Protein AF-A0A0F8VW18-F1 (afdb_monomer)

Organism: NCBI:txid412755

Radius of gyration: 15.89 Å; Cα contacts (8 Å, |Δi|>4): 79; chains: 1; bounding box: 40×36×42 Å

Secondary structure (DSSP, 8-state):
-HHHHHTT-S-----S---SHHHHHHHHHHHHHTTPPP------S-GGGB-TTSSB-HHHHHHTT--TT-S----HHHHHHHHHTPPPS--HHHHHH--PPPPP-

InterPro domains:
  IPR026302 NEDD4-binding protein 2-like 1/3 [PTHR13308] (2-101)
  IPR027417 P-loop containing nucleoside triphosphate hydrolase [G3DSA:3.40.50.300] (1-91)

Mean predicted aligned error: 3.9 Å

Structure (mmCIF, N/CA/C/O backbone):
data_AF-A0A0F8VW18-F1
#
_entry.id   AF-A0A0F8VW18-F1
#
loop_
_atom_site.group_PDB
_atom_site.id
_atom_site.type_symbol
_atom_site.label_atom_id
_atom_site.label_alt_id
_atom_site.label_comp_id
_atom_site.label_asym_id
_atom_site.label_entity_id
_atom_site.label_seq_id
_atom_site.pdbx_PDB_ins_code
_atom_site.Cartn_x
_atom_site.Cartn_y
_atom_site.Cartn_z
_atom_site.occupancy
_atom_site.B_iso_or_equiv
_atom_site.auth_seq_id
_atom_site.auth_comp_id
_atom_site.auth_asym_id
_atom_site.auth_atom_id
_atom_site.pdbx_PDB_model_num
ATOM 1 N N . VAL A 1 1 ? 0.089 -4.189 15.990 1.00 90.94 1 VAL A N 1
ATOM 2 C CA . VAL A 1 1 ? -0.871 -3.125 15.597 1.00 90.94 1 VAL A CA 1
ATOM 3 C C . VAL A 1 1 ? -2.027 -3.058 16.581 1.00 90.94 1 VAL A C 1
ATOM 5 O O . VAL A 1 1 ? -2.182 -2.011 17.187 1.00 90.94 1 VAL A O 1
ATOM 8 N N . GLU A 1 2 ? -2.778 -4.146 16.804 1.00 93.19 2 GLU A N 1
ATOM 9 C CA . GLU A 1 2 ? -3.932 -4.127 17.726 1.00 93.19 2 GLU A CA 1
ATOM 10 C C . GLU A 1 2 ? -3.570 -3.699 19.156 1.00 93.19 2 GLU A C 1
ATOM 12 O O . GLU A 1 2 ? -4.210 -2.805 19.691 1.00 93.19 2 GLU A O 1
ATOM 17 N N . GLU A 1 3 ? -2.509 -4.258 19.744 1.00 96.44 3 GLU A N 1
ATOM 18 C CA . GLU A 1 3 ? -2.054 -3.887 21.097 1.00 96.44 3 GLU A CA 1
ATOM 19 C C . GLU A 1 3 ? -1.734 -2.389 21.229 1.00 96.44 3 GLU A C 1
ATOM 21 O O . GLU A 1 3 ? -2.058 -1.769 22.236 1.00 96.44 3 GLU A O 1
ATOM 26 N N . ALA A 1 4 ? -1.149 -1.782 20.190 1.00 96.00 4 ALA A N 1
ATOM 27 C CA . ALA A 1 4 ? -0.855 -0.351 20.177 1.00 96.00 4 ALA A CA 1
ATOM 28 C C . ALA A 1 4 ? -2.138 0.494 20.111 1.00 96.00 4 ALA A C 1
ATOM 30 O O . ALA A 1 4 ? -2.211 1.526 20.769 1.00 96.00 4 ALA A O 1
ATOM 31 N N . MET A 1 5 ? -3.155 0.043 19.364 1.00 95.62 5 MET A N 1
ATOM 32 C CA . MET A 1 5 ? -4.470 0.699 19.325 1.00 95.62 5 MET A CA 1
ATOM 33 C C . MET A 1 5 ? -5.205 0.565 20.659 1.00 95.62 5 MET A C 1
ATOM 35 O O . MET A 1 5 ? -5.802 1.521 21.130 1.00 95.62 5 MET A O 1
ATOM 39 N N . GLN A 1 6 ? -5.143 -0.613 21.284 1.00 96.00 6 GLN A N 1
ATOM 40 C CA . GLN A 1 6 ? -5.722 -0.853 22.610 1.00 96.00 6 GLN A CA 1
ATOM 41 C C . GLN A 1 6 ? -5.057 -0.005 23.698 1.00 96.00 6 GLN A C 1
ATOM 43 O O . GLN A 1 6 ? -5.712 0.364 24.666 1.00 96.00 6 GLN A O 1
ATOM 48 N N . GLY A 1 7 ? -3.762 0.276 23.547 1.00 96.94 7 GLY A N 1
ATOM 49 C CA . GLY A 1 7 ? -3.001 1.160 24.425 1.00 96.94 7 GLY A CA 1
ATOM 50 C C . GLY A 1 7 ? -3.095 2.646 24.067 1.00 96.94 7 GLY A C 1
ATOM 51 O O . GLY A 1 7 ? -2.248 3.402 24.536 1.00 96.94 7 GLY A O 1
ATOM 52 N N . ASP A 1 8 ? -4.050 3.051 23.220 1.00 95.62 8 ASP A N 1
ATOM 53 C CA . ASP A 1 8 ? -4.280 4.439 22.793 1.00 95.62 8 ASP A CA 1
ATOM 54 C C . ASP A 1 8 ? -3.023 5.134 22.230 1.00 95.62 8 ASP A C 1
ATOM 56 O O . ASP A 1 8 ? -2.794 6.332 22.433 1.00 95.62 8 ASP A O 1
ATOM 60 N N . ALA A 1 9 ? -2.172 4.394 21.508 1.00 97.88 9 ALA A N 1
ATOM 61 C CA . ALA A 1 9 ? -1.011 4.985 20.850 1.00 97.88 9 ALA A CA 1
ATOM 62 C C . ALA A 1 9 ? -1.468 6.112 19.903 1.00 97.88 9 ALA A C 1
ATOM 64 O O . ALA A 1 9 ? -2.356 5.887 19.082 1.00 97.88 9 ALA A O 1
ATOM 65 N N . PRO A 1 10 ? -0.869 7.314 19.947 1.00 96.88 10 PRO A N 1
ATOM 66 C CA . PRO A 1 10 ? -1.395 8.471 19.217 1.00 96.88 10 PRO A CA 1
ATOM 67 C C . PRO A 1 10 ? -1.299 8.319 17.693 1.00 96.88 10 PRO A C 1
ATOM 69 O O . PRO A 1 10 ? -2.113 8.875 16.960 1.00 96.88 10 PRO A O 1
ATOM 72 N N . VAL A 1 11 ? -0.297 7.578 17.212 1.00 96.94 11 VAL A N 1
ATOM 73 C CA . VAL A 1 11 ? -0.052 7.308 15.793 1.00 96.94 11 VAL A CA 1
ATOM 74 C C . VAL A 1 11 ? 0.466 5.884 15.651 1.00 96.94 11 VAL A C 1
ATOM 76 O O . VAL A 1 11 ? 1.301 5.438 16.438 1.00 96.94 11 VAL A O 1
ATOM 79 N N . ILE A 1 12 ? -0.005 5.184 14.621 1.00 97.19 12 ILE A N 1
ATOM 80 C CA . ILE A 1 12 ? 0.454 3.842 14.267 1.00 97.19 12 ILE A CA 1
ATOM 81 C C . ILE A 1 12 ? 0.810 3.837 12.787 1.00 97.19 12 ILE A C 1
ATOM 83 O O . ILE A 1 12 ? -0.010 4.200 11.947 1.00 97.19 12 ILE A O 1
ATOM 87 N N . ILE A 1 13 ? 2.032 3.408 12.481 1.00 96.44 13 ILE A N 1
ATOM 88 C CA . ILE A 1 13 ? 2.522 3.250 11.112 1.00 96.44 13 ILE A CA 1
ATOM 89 C C . ILE A 1 13 ? 2.563 1.755 10.810 1.00 96.44 13 ILE A C 1
ATOM 91 O O . ILE A 1 13 ? 3.199 0.986 11.531 1.00 96.44 13 ILE A O 1
ATOM 95 N N . VAL A 1 14 ? 1.855 1.344 9.760 1.00 96.06 14 VAL A N 1
ATOM 96 C CA . VAL A 1 14 ? 1.898 -0.028 9.247 1.00 96.06 14 VA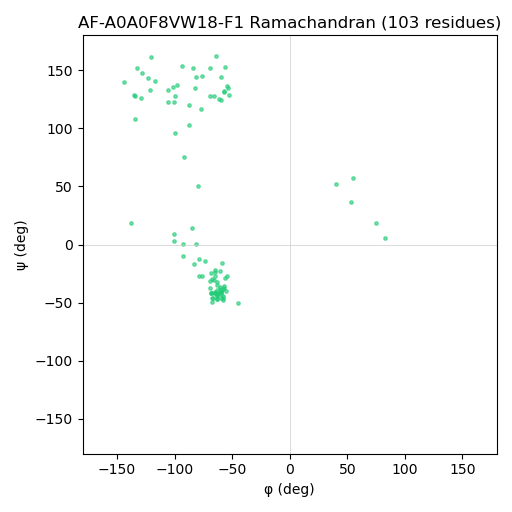L A CA 1
ATOM 97 C C . VAL A 1 14 ? 2.838 -0.047 8.049 1.00 96.06 14 VAL A C 1
ATOM 99 O O . VAL A 1 14 ? 2.430 0.285 6.941 1.00 96.06 14 VAL A O 1
ATOM 102 N N . ASP A 1 15 ? 4.094 -0.420 8.289 1.00 91.88 15 ASP A N 1
ATOM 103 C CA . ASP A 1 15 ? 5.124 -0.535 7.251 1.00 91.88 15 ASP A CA 1
ATOM 104 C C . ASP A 1 15 ? 5.159 -1.966 6.691 1.00 91.88 15 ASP A C 1
ATOM 106 O O . ASP A 1 15 ? 5.975 -2.805 7.067 1.00 91.88 15 ASP A O 1
ATOM 110 N N . ASN A 1 16 ? 4.163 -2.283 5.867 1.00 89.38 16 ASN A N 1
ATOM 111 C CA . ASN A 1 16 ? 4.073 -3.535 5.122 1.00 89.38 16 ASN A CA 1
ATOM 112 C C . ASN A 1 16 ? 3.731 -3.202 3.668 1.00 89.38 16 ASN A C 1
ATOM 114 O O . ASN A 1 16 ? 3.078 -2.195 3.401 1.00 89.38 16 ASN A O 1
ATOM 118 N N . THR A 1 17 ? 4.144 -4.052 2.731 1.00 87.44 17 THR A N 1
ATOM 119 C CA . THR A 1 17 ? 4.019 -3.775 1.300 1.00 87.44 17 THR A CA 1
ATOM 120 C C . THR A 1 17 ? 2.573 -3.569 0.864 1.00 87.44 17 THR A C 1
ATOM 122 O O . THR A 1 17 ? 2.333 -2.673 0.061 1.00 87.44 17 THR A O 1
ATOM 125 N N . ASN A 1 18 ? 1.632 -4.363 1.401 1.00 94.31 18 ASN A N 1
ATOM 126 C CA . ASN A 1 18 ? 0.186 -4.233 1.175 1.00 94.31 18 ASN A CA 1
ATOM 127 C C . ASN A 1 18 ? -0.159 -3.881 -0.284 1.00 94.31 18 ASN A C 1
ATOM 129 O O . ASN A 1 18 ? -0.834 -2.894 -0.564 1.00 94.31 18 ASN A O 1
ATOM 133 N N . SER A 1 19 ? 0.368 -4.666 -1.222 1.00 94.88 19 SER A N 1
ATOM 134 C CA . SER A 1 19 ? 0.207 -4.431 -2.659 1.00 94.88 19 SER A CA 1
ATOM 135 C C . SER A 1 19 ? -1.241 -4.568 -3.129 1.00 94.88 19 SER A C 1
ATOM 137 O O . SER A 1 19 ? -1.607 -3.995 -4.151 1.00 94.88 19 SER A O 1
ATOM 139 N N . GLN A 1 20 ? -2.056 -5.315 -2.380 1.00 96.88 20 GLN A N 1
ATOM 140 C CA . GLN A 1 20 ? -3.459 -5.564 -2.683 1.00 96.88 20 GLN A CA 1
ATOM 141 C C . GLN A 1 20 ? -4.348 -5.127 -1.518 1.00 96.88 20 GLN A C 1
ATOM 143 O O . GLN A 1 20 ? -4.024 -5.306 -0.344 1.00 96.88 20 GLN A O 1
ATOM 148 N N . PHE A 1 21 ? -5.516 -4.580 -1.830 1.00 97.62 21 PHE A N 1
ATOM 149 C CA . PHE A 1 21 ? -6.458 -4.000 -0.879 1.00 97.62 21 PHE A CA 1
ATOM 150 C C . PHE A 1 21 ? -6.892 -4.988 0.210 1.00 97.62 21 PHE A C 1
ATOM 152 O O . PHE A 1 21 ? -7.036 -4.601 1.372 1.00 97.62 21 PHE A O 1
ATOM 159 N N . TRP A 1 22 ? -7.038 -6.273 -0.125 1.00 97.25 22 TRP A N 1
ATOM 160 C CA . TRP A 1 22 ? -7.448 -7.293 0.845 1.00 97.25 22 TRP A CA 1
ATOM 161 C C . TRP A 1 22 ? -6.412 -7.501 1.955 1.00 97.25 22 TRP A C 1
ATOM 163 O O . TRP A 1 22 ? -6.783 -7.863 3.073 1.00 97.25 22 TRP A O 1
ATOM 173 N N . GLU A 1 23 ? -5.134 -7.227 1.682 1.00 97.12 23 GLU A N 1
ATOM 174 C CA . GLU A 1 23 ? -4.048 -7.294 2.665 1.00 97.12 23 GLU A CA 1
ATOM 175 C C . GLU A 1 23 ? -4.188 -6.174 3.708 1.00 97.12 23 GLU A C 1
ATOM 177 O O . GLU A 1 23 ? -3.877 -6.367 4.883 1.00 97.12 23 GLU A O 1
ATOM 182 N N . MET A 1 24 ? -4.738 -5.022 3.301 1.00 97.56 24 MET A N 1
ATOM 183 C CA . MET A 1 24 ? -4.962 -3.862 4.170 1.00 97.56 24 MET A CA 1
ATOM 184 C C . MET A 1 24 ? -6.205 -3.996 5.058 1.00 97.56 24 MET A C 1
ATOM 186 O O . MET A 1 24 ? -6.269 -3.392 6.134 1.00 97.56 24 MET A O 1
ATOM 190 N N . LYS A 1 25 ? -7.204 -4.773 4.616 1.00 97.75 25 LYS A N 1
ATOM 191 C CA . LYS A 1 25 ? -8.512 -4.936 5.272 1.00 97.75 25 LYS A CA 1
ATOM 192 C C . LYS A 1 25 ? -8.444 -5.148 6.793 1.00 97.75 25 LYS A C 1
ATOM 194 O O . LYS A 1 25 ? -9.141 -4.407 7.493 1.00 97.75 25 LYS A O 1
ATOM 199 N N . PRO A 1 26 ? -7.632 -6.073 7.349 1.00 97.44 26 PRO A N 1
ATOM 200 C CA . PRO A 1 26 ? -7.581 -6.264 8.799 1.00 97.44 26 PRO A CA 1
ATOM 201 C C . PRO A 1 26 ? -7.130 -5.004 9.552 1.00 97.44 26 PRO A C 1
ATOM 203 O O . PRO A 1 26 ? -7.665 -4.711 10.620 1.00 97.44 26 PRO A O 1
ATOM 206 N N . TYR A 1 27 ? -6.198 -4.218 9.001 1.00 97.56 27 TYR A N 1
ATOM 207 C CA . TYR A 1 27 ? -5.741 -2.979 9.640 1.00 97.56 27 TYR A CA 1
ATOM 208 C C . TYR A 1 27 ? -6.836 -1.913 9.662 1.00 97.56 27 TYR A C 1
ATOM 210 O O . TYR A 1 27 ? -7.039 -1.267 10.688 1.00 97.56 27 TYR A O 1
ATOM 218 N N . VAL A 1 28 ? -7.580 -1.773 8.561 1.00 98.00 28 VAL A N 1
ATOM 219 C CA . VAL A 1 28 ? -8.695 -0.820 8.459 1.00 98.00 28 VAL A CA 1
ATOM 220 C C . VAL A 1 28 ? -9.829 -1.189 9.417 1.00 98.00 28 VAL A C 1
ATOM 222 O O . VAL A 1 28 ? -10.364 -0.318 10.100 1.00 98.00 28 VAL A O 1
ATOM 225 N N . GLN A 1 29 ? -10.160 -2.478 9.529 1.00 97.75 29 GLN A N 1
ATOM 226 C CA . GLN A 1 29 ? -11.170 -2.959 10.476 1.00 97.75 29 GLN A CA 1
ATOM 227 C C . GLN A 1 29 ? -10.766 -2.699 11.932 1.00 97.75 29 GLN A C 1
ATOM 229 O O . GLN A 1 29 ? -11.587 -2.234 12.724 1.00 97.75 29 GLN A O 1
ATOM 234 N N . MET A 1 30 ? -9.502 -2.955 12.288 1.00 97.69 30 MET A N 1
ATOM 235 C CA . MET A 1 30 ? -8.988 -2.639 13.624 1.00 97.69 30 MET A CA 1
ATOM 236 C C . MET A 1 30 ? -9.024 -1.132 13.893 1.00 97.69 30 MET A C 1
ATOM 238 O O . MET A 1 30 ? -9.503 -0.720 14.945 1.00 97.69 30 MET A O 1
ATOM 242 N N . ALA A 1 31 ? -8.600 -0.305 12.936 1.00 97.94 31 ALA A N 1
ATOM 243 C CA . ALA A 1 31 ? -8.639 1.145 13.085 1.00 97.94 31 ALA A CA 1
ATOM 244 C C . ALA A 1 31 ? -10.065 1.648 13.364 1.00 97.94 31 ALA A C 1
ATOM 246 O O . ALA A 1 31 ? -10.268 2.388 14.323 1.00 97.94 31 ALA A O 1
ATOM 247 N N . GLN A 1 32 ? -11.068 1.176 12.614 1.00 97.25 32 GLN A N 1
ATOM 248 C CA . GLN A 1 32 ? -12.472 1.528 12.863 1.00 97.25 32 GLN A CA 1
ATOM 249 C C . GLN A 1 32 ? -12.966 1.059 14.236 1.00 97.25 32 GLN A C 1
ATOM 251 O O . GLN A 1 32 ? -13.630 1.821 14.937 1.00 97.25 32 GLN A O 1
ATOM 256 N N . LYS A 1 33 ? -12.616 -0.170 14.644 1.00 97.56 33 LYS A N 1
ATOM 257 C CA . LYS A 1 33 ? -12.970 -0.733 15.959 1.00 97.56 33 LYS A CA 1
ATOM 258 C C . LYS A 1 33 ? -12.456 0.132 17.115 1.00 97.56 33 LYS A C 1
ATOM 260 O O . LYS A 1 33 ? -13.159 0.273 18.111 1.00 97.56 33 LYS A O 1
ATOM 265 N N . TYR A 1 34 ? -11.257 0.695 16.980 1.00 97.75 34 TYR A N 1
ATOM 266 C CA . TYR A 1 34 ? -10.607 1.512 18.010 1.00 97.75 34 TYR A CA 1
ATOM 267 C C . TYR A 1 34 ? -10.724 3.029 17.770 1.00 97.75 34 TYR A C 1
ATOM 269 O O . TYR A 1 34 ? -10.102 3.806 18.481 1.00 97.75 34 TY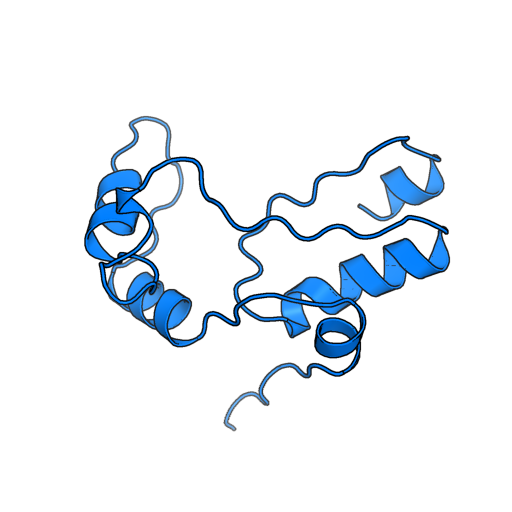R A O 1
ATOM 277 N N . GLY A 1 35 ? -11.524 3.475 16.793 1.00 97.25 35 GLY A N 1
ATOM 278 C CA . GLY A 1 35 ? -11.783 4.902 16.552 1.00 97.25 35 GLY A CA 1
ATOM 279 C C . GLY A 1 35 ? -10.642 5.682 15.883 1.00 97.25 35 GLY A C 1
ATOM 280 O O . GLY A 1 35 ? -10.633 6.910 15.932 1.00 97.25 35 GLY A O 1
ATOM 281 N N . TYR A 1 36 ? -9.695 4.999 15.239 1.00 98.31 36 TYR A N 1
ATOM 282 C CA . TYR A 1 36 ? -8.599 5.620 14.495 1.00 98.31 36 TYR A CA 1
ATOM 283 C C . TYR A 1 36 ? -9.035 6.062 13.094 1.00 98.31 36 TYR A C 1
ATOM 285 O O . TYR A 1 36 ? -9.784 5.371 12.400 1.00 98.31 36 TYR A O 1
ATOM 293 N N . VAL A 1 37 ? -8.488 7.191 12.640 1.00 97.88 37 VAL A N 1
ATOM 294 C CA . VAL A 1 37 ? -8.579 7.631 11.242 1.00 97.88 37 VAL A CA 1
ATOM 295 C C . VAL A 1 37 ? -7.507 6.920 10.419 1.00 97.88 37 VAL A C 1
ATOM 297 O O . VAL A 1 37 ? -6.350 6.839 10.831 1.00 97.88 37 VAL A O 1
ATOM 300 N N . VAL A 1 38 ? -7.889 6.421 9.244 1.00 98.00 38 VAL A N 1
ATOM 301 C CA . VAL A 1 38 ? -6.982 5.738 8.315 1.00 98.00 38 VAL A CA 1
ATOM 302 C C . VAL A 1 38 ? -6.548 6.697 7.213 1.00 98.00 38 VAL A C 1
ATOM 304 O O . VAL A 1 38 ? -7.391 7.271 6.523 1.00 98.00 38 VAL A O 1
ATOM 307 N N . THR A 1 39 ? -5.236 6.799 7.007 1.00 97.31 39 THR A N 1
ATOM 308 C CA . THR A 1 39 ? -4.624 7.496 5.871 1.00 97.31 39 THR A CA 1
ATOM 309 C C . THR A 1 39 ? -3.757 6.511 5.101 1.00 97.31 39 THR A C 1
ATOM 311 O O . THR A 1 39 ? -2.946 5.804 5.698 1.00 97.31 39 THR A O 1
ATOM 314 N N . PHE A 1 40 ? -3.902 6.489 3.779 1.00 96.62 40 PHE A N 1
ATOM 315 C CA . PHE A 1 40 ? -3.053 5.698 2.893 1.00 96.62 40 PHE A CA 1
ATOM 316 C C . PHE A 1 40 ? -1.951 6.578 2.308 1.00 96.62 40 PHE A C 1
ATOM 318 O O . PHE A 1 40 ? -2.209 7.714 1.907 1.00 96.62 40 PHE A O 1
ATOM 325 N N . LYS A 1 41 ? -0.724 6.056 2.256 1.00 94.06 41 LYS A N 1
ATOM 326 C CA . LYS A 1 41 ? 0.428 6.762 1.696 1.00 94.06 41 LYS A CA 1
ATOM 327 C C . LYS A 1 41 ? 1.205 5.822 0.784 1.00 94.06 41 LYS A C 1
ATOM 329 O O . LYS A 1 41 ? 1.866 4.905 1.259 1.00 94.06 41 LYS A O 1
ATOM 334 N N . GLU A 1 42 ? 1.119 6.066 -0.519 1.00 91.88 42 GLU A N 1
ATOM 335 C CA . GLU A 1 42 ? 2.012 5.425 -1.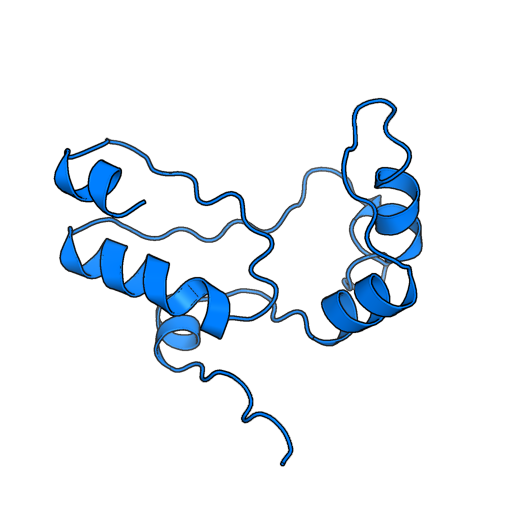484 1.00 91.88 42 GLU A CA 1
ATOM 336 C C . GLU A 1 42 ? 3.404 6.091 -1.433 1.00 91.88 42 GLU A C 1
ATOM 338 O O . GLU A 1 42 ? 3.489 7.307 -1.210 1.00 91.88 42 GLU A O 1
ATOM 343 N N . PRO A 1 43 ? 4.496 5.328 -1.631 1.00 90.88 43 PRO A N 1
ATOM 344 C CA . PRO A 1 43 ? 5.835 5.891 -1.782 1.00 90.88 43 PRO A CA 1
ATOM 345 C C . PRO A 1 43 ? 5.942 6.857 -2.973 1.00 90.88 43 PRO A C 1
ATOM 347 O O . PRO A 1 43 ? 5.668 6.482 -4.112 1.00 90.88 43 PRO A O 1
ATOM 350 N N . ASP A 1 44 ? 6.390 8.083 -2.707 1.00 92.75 44 ASP A N 1
ATOM 351 C CA . ASP A 1 44 ? 6.557 9.162 -3.694 1.00 92.75 44 ASP A CA 1
ATOM 352 C C . ASP A 1 44 ? 7.863 9.956 -3.506 1.00 92.75 44 ASP A C 1
ATOM 354 O O . ASP A 1 44 ? 8.001 11.079 -3.987 1.00 92.75 44 ASP A O 1
ATOM 358 N N . TRP A 1 45 ? 8.827 9.383 -2.784 1.00 94.06 45 TRP A N 1
ATOM 359 C CA . TRP A 1 45 ? 10.050 10.073 -2.369 1.00 94.06 45 TRP A CA 1
ATOM 360 C C . TRP A 1 45 ? 11.157 10.092 -3.437 1.00 94.06 45 TRP A C 1
ATOM 362 O O . TRP A 1 45 ? 12.064 10.917 -3.334 1.00 94.06 45 TRP A O 1
ATOM 372 N N . ASP A 1 46 ? 11.086 9.236 -4.463 1.00 96.56 46 ASP A N 1
ATOM 373 C CA . ASP A 1 46 ? 12.019 9.218 -5.600 1.00 96.56 46 ASP A CA 1
ATOM 374 C C . ASP A 1 46 ? 11.253 9.070 -6.924 1.00 96.56 46 ASP A C 1
ATOM 376 O O . ASP A 1 46 ? 10.430 8.157 -7.057 1.00 96.56 46 ASP A O 1
ATOM 380 N N . PRO A 1 47 ? 11.496 9.945 -7.918 1.00 95.31 47 PRO A N 1
ATOM 381 C CA . PRO A 1 4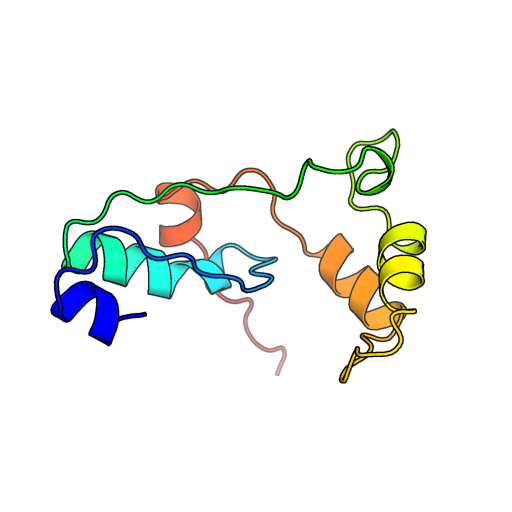7 ? 10.814 9.883 -9.209 1.00 95.31 47 PRO A CA 1
ATOM 382 C C . PRO A 1 47 ? 11.056 8.574 -9.978 1.00 95.31 47 PRO A C 1
ATOM 384 O O . PRO A 1 47 ? 10.226 8.211 -10.806 1.00 95.31 47 PRO A O 1
ATOM 387 N N . GLN A 1 48 ? 12.145 7.847 -9.711 1.00 97.06 48 GLN A N 1
ATOM 388 C CA . GLN A 1 48 ? 12.468 6.575 -10.369 1.00 97.06 48 GLN A CA 1
ATOM 389 C C . GLN A 1 48 ? 11.597 5.412 -9.894 1.00 97.06 48 GLN A C 1
ATOM 391 O O . GLN A 1 48 ? 11.539 4.387 -10.576 1.00 97.06 48 GLN A O 1
ATOM 396 N N . LEU A 1 49 ? 10.878 5.571 -8.773 1.00 96.38 49 LEU A N 1
ATOM 397 C CA . LEU A 1 49 ? 9.916 4.585 -8.276 1.00 96.38 49 LEU A CA 1
ATOM 398 C C . LEU A 1 49 ? 8.837 4.254 -9.307 1.00 96.38 49 LEU A C 1
ATOM 400 O O . LEU A 1 49 ? 8.293 3.147 -9.292 1.00 96.38 49 LEU A O 1
ATOM 404 N N . LYS A 1 50 ? 8.510 5.204 -10.187 1.00 96.62 50 LYS A N 1
ATOM 405 C CA . LYS A 1 50 ? 7.504 5.035 -11.228 1.00 96.62 50 LYS A CA 1
ATOM 406 C C . LYS A 1 50 ? 8.131 5.158 -12.614 1.00 96.62 50 LYS A C 1
ATOM 408 O O . LYS A 1 50 ? 8.979 6.001 -12.878 1.00 96.62 50 LYS A O 1
ATOM 413 N N . THR A 1 51 ? 7.659 4.314 -13.515 1.00 96.50 51 THR A N 1
ATOM 414 C CA . THR A 1 51 ? 7.838 4.449 -14.964 1.00 96.50 51 THR A CA 1
ATOM 415 C C . THR A 1 51 ? 7.133 5.716 -15.474 1.00 96.50 51 THR A C 1
ATOM 417 O O . THR A 1 51 ? 6.229 6.219 -14.797 1.00 96.50 51 THR A O 1
ATOM 420 N N . PRO A 1 52 ? 7.466 6.223 -16.677 1.00 95.75 52 PRO A N 1
ATOM 421 C CA . PRO A 1 52 ? 6.733 7.330 -17.300 1.00 95.75 52 PRO A CA 1
ATOM 422 C C . PRO A 1 52 ? 5.223 7.073 -17.436 1.00 95.75 52 PRO A C 1
ATOM 424 O O . PRO A 1 52 ? 4.430 8.011 -17.418 1.00 95.75 52 PRO A O 1
ATOM 427 N N . GLU A 1 53 ? 4.811 5.805 -17.521 1.00 94.31 53 GLU A N 1
ATOM 428 C CA . GLU A 1 53 ? 3.408 5.381 -17.575 1.00 94.31 53 GLU A CA 1
ATOM 429 C C . GLU A 1 53 ? 2.729 5.328 -16.191 1.00 94.31 53 GLU A C 1
ATOM 431 O O . GLU A 1 53 ? 1.563 4.948 -16.091 1.00 94.31 53 GLU A O 1
ATOM 436 N N . GLY A 1 54 ? 3.441 5.672 -15.113 1.00 93.00 54 GLY A N 1
ATOM 437 C CA . GLY A 1 54 ? 2.913 5.713 -13.746 1.00 93.00 54 GLY A CA 1
ATOM 438 C 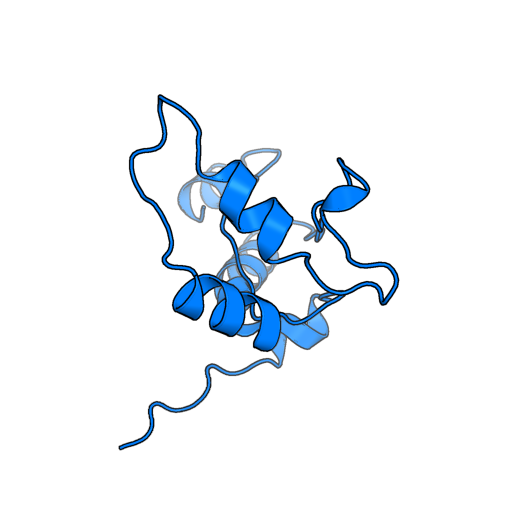C . GLY A 1 54 ? 2.883 4.364 -13.017 1.00 93.00 54 GLY A C 1
ATOM 439 O O . GLY A 1 54 ? 2.392 4.289 -11.890 1.00 93.00 54 GLY A O 1
ATOM 440 N N . ARG A 1 55 ? 3.424 3.293 -13.612 1.00 94.56 55 ARG A N 1
ATOM 441 C CA . ARG A 1 55 ? 3.565 1.978 -12.954 1.00 94.56 55 ARG A CA 1
ATOM 442 C C . ARG A 1 55 ? 4.825 1.909 -12.108 1.00 94.56 55 ARG A C 1
ATOM 444 O O . ARG A 1 55 ? 5.802 2.558 -12.462 1.00 94.56 55 ARG A O 1
ATOM 451 N N . TRP A 1 56 ? 4.838 1.095 -11.052 1.00 96.94 56 TRP A N 1
ATOM 452 C CA . TRP A 1 56 ? 6.076 0.805 -10.316 1.00 96.94 56 TRP A CA 1
ATOM 453 C C . TRP A 1 56 ? 7.189 0.312 -11.250 1.00 96.94 56 TRP A C 1
ATOM 455 O O . TRP A 1 56 ? 6.955 -0.523 -12.124 1.00 96.94 56 TRP A O 1
ATOM 465 N N . ASN A 1 57 ? 8.390 0.852 -11.069 1.00 97.81 57 ASN A N 1
ATOM 466 C CA . ASN A 1 57 ? 9.557 0.526 -11.874 1.00 97.81 57 ASN A CA 1
ATOM 467 C C . ASN A 1 57 ? 10.290 -0.690 -11.287 1.00 97.81 57 ASN A C 1
ATOM 469 O O . ASN A 1 57 ? 10.998 -0.566 -10.291 1.00 97.81 57 ASN A O 1
ATOM 473 N N . VAL A 1 58 ? 10.111 -1.864 -11.900 1.00 97.50 58 VAL A N 1
ATOM 474 C CA . VAL A 1 58 ? 10.719 -3.125 -11.433 1.00 97.50 58 VAL A CA 1
ATOM 475 C C . VAL A 1 58 ? 12.244 -3.051 -11.416 1.00 97.50 58 VAL A C 1
ATOM 477 O O . VAL A 1 58 ? 12.839 -3.520 -10.451 1.00 97.50 58 VAL A O 1
ATOM 480 N N . ASP A 1 59 ? 12.868 -2.438 -12.427 1.00 97.56 59 ASP A N 1
ATOM 481 C CA . ASP A 1 59 ? 14.331 -2.343 -12.507 1.00 97.56 59 ASP A CA 1
ATOM 482 C C . ASP A 1 59 ? 14.886 -1.537 -11.328 1.00 97.56 59 ASP A C 1
ATOM 484 O O . ASP A 1 59 ? 15.778 -1.991 -10.616 1.00 97.56 59 ASP A O 1
ATOM 488 N N . PHE A 1 60 ? 14.276 -0.385 -11.043 1.00 97.25 60 PHE A N 1
ATOM 489 C CA . PHE A 1 60 ? 14.671 0.437 -9.902 1.00 97.25 60 PHE A CA 1
ATOM 490 C C . PHE A 1 60 ? 14.411 -0.263 -8.558 1.00 97.25 60 PHE A C 1
ATOM 492 O O . PHE A 1 60 ? 15.257 -0.236 -7.665 1.00 97.25 60 PHE A O 1
ATOM 499 N N . LEU A 1 61 ? 13.263 -0.933 -8.404 1.00 95.31 61 LEU A N 1
ATOM 500 C CA . LEU A 1 61 ? 12.953 -1.691 -7.187 1.00 95.31 61 LEU A CA 1
ATOM 501 C C . LEU A 1 61 ? 13.923 -2.859 -6.963 1.00 95.31 61 LEU A C 1
ATOM 503 O O . LEU A 1 61 ? 14.241 -3.1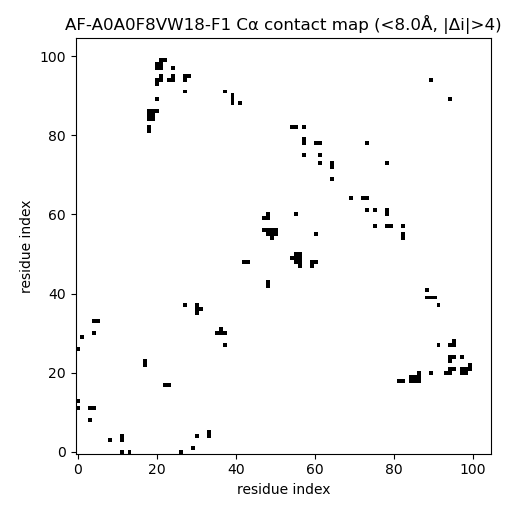62 -5.813 1.00 95.31 61 LEU A O 1
ATOM 507 N N . GLU A 1 62 ? 14.388 -3.505 -8.035 1.00 96.12 62 GLU A N 1
ATOM 508 C CA . GLU A 1 62 ? 15.410 -4.551 -7.990 1.00 96.12 62 GLU A CA 1
ATOM 509 C C . GLU A 1 62 ? 16.772 -3.981 -7.571 1.00 96.12 62 GLU A C 1
ATOM 511 O O . GLU A 1 62 ? 17.404 -4.516 -6.657 1.00 96.12 62 GLU A O 1
ATOM 516 N N . GLU A 1 63 ? 17.193 -2.855 -8.152 1.00 95.56 63 GLU A N 1
ATOM 517 C CA . GLU A 1 63 ? 18.433 -2.163 -7.781 1.00 95.56 63 GLU A CA 1
ATOM 518 C C . GLU A 1 63 ? 18.441 -1.728 -6.311 1.00 95.56 63 GLU A C 1
ATOM 520 O O . GLU A 1 63 ? 19.438 -1.914 -5.609 1.00 95.56 63 GLU A O 1
ATOM 525 N N . MET A 1 64 ? 17.308 -1.228 -5.809 1.00 93.00 64 MET A N 1
ATOM 526 C CA . MET A 1 64 ? 17.118 -0.84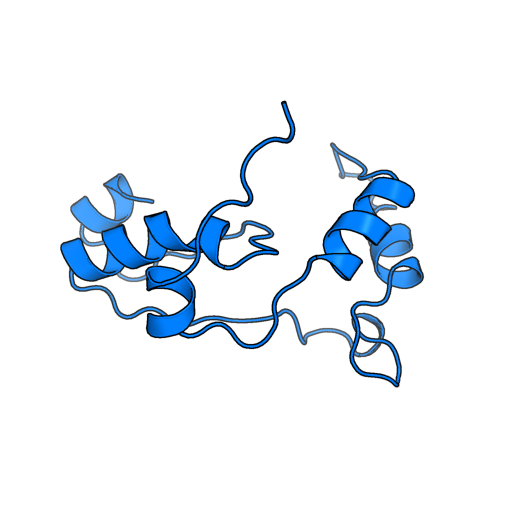9 -4.406 1.00 93.00 64 MET A CA 1
ATOM 527 C C . MET A 1 64 ? 17.332 -2.003 -3.414 1.00 93.00 64 MET A C 1
ATOM 529 O O . MET A 1 64 ? 17.471 -1.759 -2.211 1.00 93.00 64 MET A O 1
ATOM 533 N N . GLN A 1 65 ? 17.335 -3.259 -3.872 1.00 92.88 65 GLN A N 1
ATOM 534 C CA . GLN A 1 65 ? 17.617 -4.415 -3.021 1.00 92.88 65 GLN A CA 1
ATOM 535 C C . GLN A 1 65 ? 19.102 -4.630 -2.753 1.00 92.88 65 GLN A C 1
ATOM 537 O O . GLN A 1 65 ? 19.438 -5.360 -1.822 1.00 92.88 65 GLN A O 1
ATOM 542 N N . ASN A 1 66 ? 19.981 -3.951 -3.487 1.00 89.62 66 ASN A N 1
ATOM 543 C CA . ASN A 1 66 ? 21.429 -4.040 -3.328 1.00 89.62 66 ASN A CA 1
ATOM 544 C C . ASN A 1 66 ? 21.932 -3.195 -2.145 1.00 89.62 66 ASN A C 1
ATOM 546 O O . ASN A 1 66 ? 22.854 -2.391 -2.284 1.00 89.62 66 ASN A O 1
ATOM 550 N N . GLN A 1 67 ? 21.313 -3.364 -0.975 1.00 86.94 67 GLN A N 1
ATOM 551 C CA . GLN A 1 67 ? 21.738 -2.727 0.270 1.00 86.94 67 GLN A CA 1
ATOM 552 C C . GLN A 1 67 ? 22.518 -3.723 1.137 1.00 86.94 67 GLN A C 1
ATOM 554 O O . GLN A 1 67 ? 22.109 -4.881 1.256 1.00 86.94 67 GLN A O 1
ATOM 559 N N . PRO A 1 68 ? 23.648 -3.302 1.733 1.00 82.88 68 PRO A N 1
ATOM 560 C CA . PRO A 1 68 ? 24.570 -4.202 2.429 1.00 82.88 68 PRO A CA 1
ATOM 561 C C . PRO A 1 68 ? 23.967 -4.866 3.676 1.00 82.88 68 PRO A C 1
ATOM 563 O O . PRO A 1 68 ? 24.448 -5.908 4.107 1.00 82.88 68 PRO A O 1
ATOM 566 N N . ASP A 1 69 ? 22.929 -4.270 4.252 1.00 87.62 69 ASP A N 1
ATOM 567 C CA . ASP A 1 69 ? 22.217 -4.693 5.458 1.00 87.62 69 ASP A CA 1
ATOM 568 C C . ASP A 1 69 ? 20.898 -5.428 5.166 1.00 87.62 69 ASP A C 1
ATOM 570 O O . ASP A 1 69 ? 20.179 -5.818 6.087 1.00 87.62 69 ASP A O 1
ATOM 574 N N . ARG A 1 70 ? 20.563 -5.659 3.891 1.00 87.31 70 ARG A N 1
ATOM 575 C CA . ARG A 1 70 ? 19.299 -6.297 3.523 1.00 87.31 70 ARG A CA 1
ATOM 576 C C . ARG A 1 70 ? 19.340 -7.807 3.752 1.00 87.31 70 ARG A C 1
ATOM 578 O O . ARG A 1 70 ? 20.044 -8.542 3.068 1.00 87.31 70 ARG A O 1
ATOM 585 N N . GLU A 1 71 ? 18.495 -8.290 4.660 1.00 86.62 71 GLU A N 1
ATOM 586 C CA . GLU A 1 71 ? 18.415 -9.721 4.994 1.00 86.62 71 GLU A CA 1
ATOM 587 C C . GLU A 1 71 ? 17.678 -10.570 3.945 1.00 86.62 71 GLU A C 1
ATOM 589 O O . GLU A 1 71 ? 17.908 -11.775 3.838 1.00 86.62 71 GLU A O 1
ATOM 594 N N . LYS A 1 72 ? 16.746 -9.968 3.192 1.00 87.25 72 LYS A N 1
ATOM 595 C CA . LYS A 1 72 ? 15.882 -10.675 2.235 1.00 87.25 72 LYS A CA 1
ATOM 596 C C . LYS A 1 72 ? 15.805 -9.944 0.905 1.00 87.25 72 LYS A C 1
ATOM 598 O O . LYS A 1 72 ? 15.427 -8.773 0.854 1.00 87.25 72 LYS A O 1
ATOM 603 N N . VAL A 1 73 ? 16.079 -10.675 -0.170 1.00 91.56 73 VAL A N 1
ATOM 604 C CA . VAL A 1 73 ? 15.917 -10.214 -1.551 1.00 91.56 73 VAL A CA 1
ATOM 605 C C . VAL A 1 73 ? 14.686 -10.887 -2.145 1.00 91.56 73 VAL A C 1
ATOM 607 O O . VAL A 1 73 ? 14.492 -12.093 -1.994 1.00 91.56 73 VAL A O 1
ATOM 610 N N . VAL A 1 74 ? 13.843 -10.095 -2.795 1.00 92.38 74 VAL A N 1
ATOM 611 C CA . VAL A 1 74 ? 12.691 -10.555 -3.565 1.00 92.38 74 VAL A CA 1
ATOM 612 C C . VAL A 1 74 ? 13.180 -10.852 -4.985 1.00 92.38 74 VAL A C 1
ATOM 614 O O . VAL A 1 74 ? 13.713 -9.946 -5.626 1.00 92.38 74 VAL A O 1
ATOM 617 N N . PRO A 1 75 ? 13.048 -12.091 -5.486 1.00 95.50 75 PRO A N 1
ATOM 618 C CA . PRO A 1 75 ? 13.390 -12.422 -6.867 1.00 95.50 75 PRO A CA 1
ATOM 619 C C . PRO A 1 75 ? 12.633 -11.555 -7.883 1.00 95.50 75 PRO A C 1
ATOM 621 O O . PRO A 1 75 ? 11.525 -11.090 -7.610 1.00 95.50 75 PRO A O 1
ATOM 624 N N . ARG A 1 76 ? 13.219 -11.345 -9.065 1.00 95.88 76 ARG A N 1
ATOM 625 C CA . ARG A 1 76 ? 12.654 -10.463 -10.096 1.00 95.88 76 ARG A CA 1
ATOM 626 C C . ARG A 1 76 ? 11.252 -10.867 -10.547 1.00 95.88 76 ARG A C 1
ATOM 628 O O . ARG A 1 76 ? 10.379 -10.017 -10.644 1.00 95.88 76 ARG A O 1
ATOM 635 N N . ASP A 1 77 ? 11.021 -12.154 -10.771 1.00 97.31 77 ASP A N 1
ATOM 636 C CA . ASP A 1 77 ? 9.710 -12.701 -11.138 1.00 97.31 77 ASP A CA 1
ATOM 637 C C . ASP A 1 77 ? 8.652 -12.438 -10.053 1.00 97.31 77 ASP A C 1
ATOM 639 O O . ASP A 1 77 ? 7.508 -12.091 -10.352 1.00 97.31 77 ASP A O 1
ATOM 643 N N . ALA A 1 78 ? 9.043 -12.524 -8.779 1.00 95.94 78 ALA A N 1
ATOM 644 C CA . ALA A 1 78 ? 8.181 -12.144 -7.668 1.00 95.94 78 ALA A CA 1
ATOM 645 C C . ALA A 1 78 ? 7.905 -10.629 -7.648 1.00 95.94 78 ALA A C 1
ATOM 647 O O . ALA A 1 78 ? 6.753 -10.242 -7.462 1.00 95.94 78 ALA A O 1
ATOM 648 N N . LEU A 1 79 ? 8.904 -9.770 -7.902 1.00 96.38 79 LEU A N 1
ATOM 649 C CA . LEU A 1 79 ? 8.688 -8.321 -8.048 1.00 96.38 79 LEU A CA 1
ATOM 650 C C . LEU A 1 79 ? 7.728 -8.001 -9.198 1.00 96.38 79 LEU A C 1
ATOM 652 O O . LEU A 1 79 ? 6.804 -7.212 -9.017 1.00 96.38 79 LEU A O 1
ATOM 656 N N . GLU A 1 80 ? 7.909 -8.628 -10.358 1.00 97.19 80 GLU A N 1
ATOM 657 C CA . GLU A 1 80 ? 7.026 -8.468 -11.516 1.00 97.19 80 GLU A CA 1
ATOM 658 C C . GLU A 1 80 ? 5.593 -8.896 -11.180 1.00 97.19 80 GLU A C 1
ATOM 660 O O . GLU A 1 80 ? 4.645 -8.172 -11.491 1.00 97.19 80 GLU A O 1
ATOM 665 N N . SER A 1 81 ? 5.424 -10.016 -10.470 1.00 95.75 81 SER A N 1
ATOM 666 C CA . SER A 1 81 ? 4.113 -10.464 -9.992 1.00 95.75 81 SER A CA 1
ATOM 667 C C . SER A 1 81 ? 3.486 -9.480 -9.000 1.00 95.75 81 SER A C 1
ATOM 669 O O . SER A 1 81 ? 2.284 -9.229 -9.075 1.00 95.75 81 SER A O 1
ATOM 671 N N . MET A 1 82 ? 4.271 -8.924 -8.073 1.00 95.12 82 MET A N 1
ATOM 672 C CA . MET A 1 82 ? 3.793 -7.945 -7.090 1.00 95.12 82 MET A CA 1
ATOM 673 C C . MET A 1 82 ? 3.379 -6.636 -7.766 1.00 95.12 82 MET A C 1
ATOM 675 O O . MET A 1 82 ? 2.300 -6.118 -7.495 1.00 95.12 82 MET A O 1
ATOM 679 N N . VAL A 1 83 ? 4.203 -6.119 -8.682 1.00 95.88 83 VAL A N 1
ATOM 680 C CA . VAL A 1 83 ? 3.909 -4.901 -9.448 1.00 95.88 83 VAL A CA 1
ATOM 681 C C . VAL A 1 83 ? 2.703 -5.102 -10.364 1.00 95.88 83 VAL A C 1
ATOM 683 O O . VAL A 1 83 ? 1.854 -4.215 -10.453 1.00 95.88 83 VAL A O 1
ATOM 686 N N . GLY A 1 84 ? 2.596 -6.261 -11.016 1.00 95.69 84 GLY A N 1
ATOM 687 C CA . GLY A 1 84 ? 1.466 -6.599 -11.882 1.00 95.69 84 GLY A CA 1
ATOM 688 C C . GLY A 1 84 ? 0.140 -6.725 -11.129 1.00 95.69 84 GLY A C 1
ATOM 689 O O . GLY A 1 84 ? -0.910 -6.429 -11.694 1.00 95.69 84 GLY A O 1
ATOM 690 N N . GLY A 1 85 ? 0.190 -7.132 -9.859 1.00 94.88 85 GLY A N 1
ATOM 691 C CA . GLY A 1 85 ? -0.970 -7.235 -8.978 1.00 94.88 85 GLY A CA 1
ATOM 692 C C . GLY A 1 85 ? -1.252 -5.997 -8.123 1.00 94.88 85 GLY A C 1
ATOM 693 O O . GLY A 1 85 ? -2.191 -6.059 -7.335 1.00 94.88 85 GLY A O 1
ATOM 694 N N . TYR A 1 86 ? -0.458 -4.924 -8.236 1.00 96.31 86 TYR A N 1
ATOM 695 C CA . TYR A 1 86 ? -0.567 -3.753 -7.363 1.00 96.31 86 TYR A CA 1
ATOM 696 C C . TYR A 1 86 ? -1.855 -2.964 -7.623 1.00 96.31 86 TYR A C 1
ATOM 698 O O . TYR A 1 86 ? -2.123 -2.539 -8.750 1.00 96.31 86 TYR A O 1
ATOM 706 N N . GLU A 1 87 ? -2.618 -2.709 -6.565 1.00 95.94 87 GLU A N 1
ATOM 707 C CA . GLU A 1 87 ? -3.848 -1.921 -6.609 1.00 95.94 87 GLU A CA 1
ATOM 708 C C . GLU A 1 87 ? -3.584 -0.493 -6.103 1.00 95.94 87 GLU A C 1
ATOM 710 O O . GLU A 1 87 ? -3.118 -0.285 -4.984 1.00 95.94 87 GLU A O 1
ATOM 715 N N . TYR A 1 88 ? -3.874 0.503 -6.943 1.00 95.00 88 TYR A N 1
ATOM 716 C CA . TYR A 1 88 ? -3.517 1.907 -6.708 1.00 95.00 88 TYR A CA 1
ATOM 717 C C . TYR A 1 88 ? -4.639 2.693 -6.036 1.00 95.00 88 TYR A C 1
ATOM 719 O O . TYR A 1 88 ? -5.818 2.431 -6.276 1.00 95.00 88 TYR A O 1
ATOM 727 N N . ASN A 1 89 ? -4.265 3.750 -5.311 1.00 94.12 89 ASN A N 1
ATOM 728 C CA . ASN A 1 89 ? -5.195 4.718 -4.715 1.00 94.12 89 ASN A CA 1
ATOM 729 C C . ASN A 1 89 ? -6.268 4.061 -3.817 1.00 94.12 89 ASN A C 1
ATOM 731 O O . ASN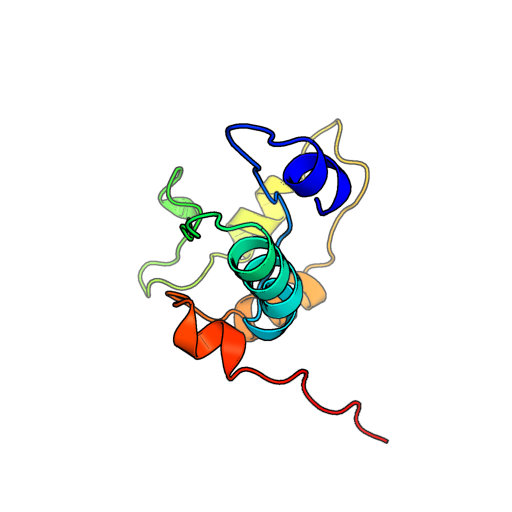 A 1 89 ? -7.469 4.221 -4.065 1.00 94.12 89 ASN A O 1
ATOM 735 N N . PRO A 1 90 ? -5.865 3.310 -2.775 1.00 96.25 90 PRO A N 1
ATOM 736 C CA . PRO A 1 90 ? -6.809 2.680 -1.860 1.00 96.25 90 PRO A CA 1
ATOM 737 C C . PRO A 1 90 ? -7.710 3.709 -1.169 1.00 96.25 90 PRO A C 1
ATOM 739 O O . PRO A 1 90 ? -7.280 4.796 -0.776 1.00 96.25 90 PRO A O 1
ATOM 742 N N . THR A 1 91 ? -8.963 3.321 -0.945 1.00 97.38 91 THR A N 1
ATOM 743 C CA . THR A 1 91 ? -9.875 4.006 -0.029 1.00 97.38 91 THR A CA 1
ATOM 744 C C . THR A 1 91 ? -10.321 3.033 1.055 1.00 97.38 91 THR A C 1
ATOM 746 O O . THR A 1 91 ? -10.231 1.814 0.901 1.00 97.38 91 THR A O 1
ATOM 749 N N . VAL A 1 92 ? -10.835 3.558 2.171 1.00 97.88 92 VAL A N 1
ATOM 750 C CA . VAL A 1 92 ? -11.413 2.711 3.228 1.00 97.88 92 VAL A CA 1
ATOM 751 C C . VAL A 1 92 ? -12.504 1.804 2.651 1.00 97.88 92 VAL A C 1
ATOM 753 O O . VAL A 1 92 ? -12.565 0.629 2.992 1.00 97.88 92 VAL A O 1
ATOM 756 N N . GLU A 1 93 ? -13.328 2.319 1.739 1.00 97.94 93 GLU A N 1
ATOM 757 C CA . GLU A 1 93 ? -14.404 1.558 1.106 1.00 97.94 93 GLU A CA 1
ATOM 758 C C . GLU A 1 93 ? -13.879 0.442 0.193 1.00 97.94 93 GLU A C 1
ATOM 760 O O . GLU A 1 93 ? -14.307 -0.705 0.334 1.00 97.94 93 GLU A O 1
ATOM 765 N N . THR A 1 94 ? -12.930 0.731 -0.709 1.00 97.69 94 THR A N 1
ATOM 766 C CA . THR A 1 94 ? -12.387 -0.298 -1.616 1.00 97.69 94 THR A CA 1
ATOM 767 C C . THR A 1 94 ? -11.672 -1.394 -0.836 1.00 97.69 94 THR A C 1
ATOM 769 O O . THR A 1 94 ? -11.856 -2.578 -1.118 1.00 97.69 94 THR A O 1
A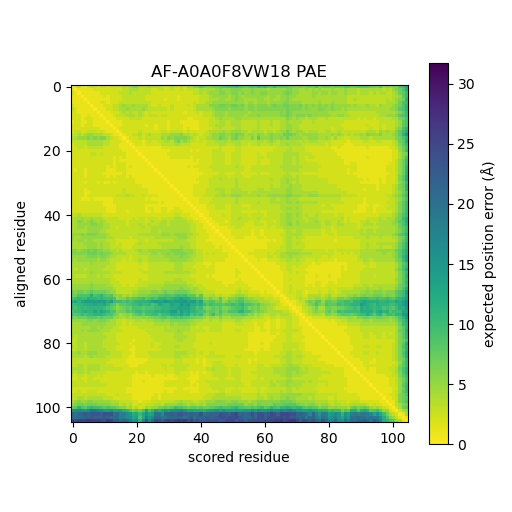TOM 772 N N . VAL A 1 95 ? -10.938 -1.020 0.214 1.00 98.12 95 VAL A N 1
ATOM 773 C CA . VAL A 1 95 ? -10.282 -1.964 1.119 1.00 98.12 95 VAL A CA 1
ATOM 774 C C . VAL A 1 95 ? -11.297 -2.831 1.858 1.00 98.12 95 VAL A C 1
ATOM 776 O O . VAL A 1 95 ? -11.156 -4.055 1.875 1.00 98.12 95 VAL A O 1
ATOM 779 N N . LEU A 1 96 ? -12.357 -2.255 2.424 1.00 97.81 96 LEU A N 1
ATOM 780 C CA . LEU A 1 96 ? -13.372 -3.029 3.143 1.00 97.81 96 LEU A CA 1
ATOM 781 C C . LEU A 1 96 ? -14.213 -3.936 2.232 1.00 97.81 96 LEU A C 1
ATOM 783 O O . LEU A 1 96 ? -14.685 -4.974 2.698 1.00 97.81 96 LEU A O 1
ATOM 787 N N . ASN A 1 97 ? -14.337 -3.618 0.945 1.00 97.62 97 ASN A N 1
ATOM 788 C CA . ASN A 1 97 ? -15.059 -4.441 -0.030 1.00 97.62 97 ASN A CA 1
ATOM 789 C C . ASN A 1 97 ? -14.171 -5.451 -0.782 1.00 97.62 97 ASN A C 1
ATOM 791 O O . ASN A 1 97 ? -14.695 -6.324 -1.465 1.00 97.62 97 ASN A O 1
ATOM 795 N N . SER A 1 98 ? -12.846 -5.371 -0.645 1.00 97.19 98 SER A N 1
ATOM 796 C CA . SER A 1 98 ? -11.903 -6.279 -1.317 1.00 97.19 98 SER A CA 1
ATOM 797 C C . SER A 1 98 ? -11.951 -7.715 -0.781 1.00 97.19 98 SER A C 1
ATOM 799 O O . SER A 1 98 ? -12.234 -7.949 0.395 1.00 97.19 98 SER A O 1
ATOM 801 N N . GLU A 1 99 ? -11.617 -8.701 -1.608 1.00 94.94 99 GLU A N 1
ATOM 802 C CA . GLU A 1 99 ? -11.512 -10.099 -1.186 1.00 94.94 99 GLU A CA 1
ATOM 803 C C . GLU A 1 99 ? -10.179 -10.691 -1.610 1.00 94.94 99 GLU A C 1
ATOM 805 O O . GLU A 1 99 ? -9.621 -10.343 -2.652 1.00 94.94 99 GLU A O 1
ATOM 810 N N . ARG A 1 100 ? -9.666 -11.612 -0.792 1.00 92.69 100 ARG A N 1
ATOM 811 C CA . ARG A 1 100 ? -8.485 -12.375 -1.171 1.00 92.69 100 ARG A CA 1
ATOM 812 C C . ARG A 1 100 ? -8.850 -13.248 -2.375 1.00 92.69 100 ARG A C 1
ATOM 814 O O . ARG A 1 100 ? -9.807 -14.017 -2.261 1.00 92.69 100 ARG A O 1
ATOM 821 N N . PRO A 1 101 ? -8.080 -13.204 -3.476 1.00 87.06 101 PRO A N 1
ATOM 822 C CA . PRO A 1 101 ? -8.283 -14.120 -4.587 1.00 87.06 101 PRO A CA 1
ATOM 823 C C . PRO A 1 101 ? -8.294 -15.563 -4.072 1.00 87.06 101 PRO A C 1
ATOM 825 O O . PRO A 1 101 ? -7.402 -15.968 -3.316 1.00 87.06 101 PRO A O 1
ATOM 828 N N . GLY A 1 102 ? -9.326 -16.326 -4.438 1.00 78.69 102 GLY A N 1
ATOM 829 C CA . GLY A 1 102 ? -9.419 -17.736 -4.073 1.00 78.69 102 GLY A CA 1
ATOM 830 C C . GLY A 1 102 ? -8.159 -18.473 -4.522 1.00 78.69 102 GLY A C 1
ATOM 831 O O . GLY A 1 102 ? -7.666 -18.253 -5.628 1.00 78.69 102 GLY A O 1
ATOM 832 N N . ARG A 1 103 ? -7.612 -19.338 -3.662 1.00 56.88 103 ARG A N 1
ATOM 833 C CA . ARG A 1 103 ? -6.501 -20.206 -4.064 1.00 56.88 103 ARG A CA 1
ATOM 834 C C . ARG A 1 103 ? -7.014 -21.097 -5.208 1.00 56.88 103 ARG A C 1
ATOM 836 O O . ARG A 1 103 ? -8.037 -21.751 -4.996 1.00 56.88 103 ARG A O 1
ATOM 843 N N . PRO A 1 104 ? -6.365 -21.134 -6.386 1.00 51.53 104 PRO A N 1
ATOM 844 C CA . PRO A 1 104 ? -6.705 -22.142 -7.380 1.00 51.53 104 PRO A CA 1
ATOM 845 C C . PRO A 1 104 ? -6.531 -23.525 -6.736 1.00 51.53 104 PRO A C 1
ATOM 847 O O . PRO A 1 104 ? -5.537 -23.746 -6.036 1.00 51.53 104 PRO A O 1
ATOM 850 N N . LEU A 1 105 ? -7.539 -24.388 -6.896 1.00 40.84 105 LEU A N 1
ATOM 851 C CA . LEU A 1 105 ? -7.524 -25.779 -6.430 1.00 40.84 105 LEU A CA 1
ATOM 852 C C . LEU A 1 105 ? -6.388 -26.576 -7.080 1.00 40.84 105 LEU A C 1
ATOM 854 O O . LEU A 1 105 ? -6.123 -26.339 -8.280 1.00 40.84 105 LEU A O 1
#

Sequence (105 aa):
VEEAMQGDAPVIIVDNTNSQFWEMKPYVQMAQKYGYVVTFKEPDWDPQLKTPEGRWNVDFLEEMQNQPDREKVVPRDALESMVGGYEYNPTVETVLNSERPGRPL

Nearest PDB structures (foldseek):
  5n2u-assembly1_B  TM=2.767E-01  e=9.951E+00  Influenza D virus (D/bovine/France/2986/2012)

Solvent-accessible surface area (backbone atoms only — not comparable to full-atom values): 6921 Å² total; per-residue (Å²): 110,68,69,46,52,76,65,64,50,93,74,84,84,81,92,63,83,60,45,37,46,42,68,45,26,66,58,55,54,50,30,58,76,68,72,48,87,87,84,86,80,79,94,76,90,52,80,63,54,35,40,97,88,69,44,71,26,62,69,52,59,56,57,69,55,80,45,99,84,59,90,76,79,79,54,67,71,57,47,50,52,48,58,74,57,48,62,77,86,79,45,74,64,57,19,69,70,42,67,74,79,75,78,83,129

Foldseek 3Di:
DLVCLVVVPVDDDDPDPCQDLQSCQVVLVSCVVSVHDDDDDDDDPDPQCADPVGFGDLVVVQVVCPDPPRPDHDDSVRSVVSSVSGDPDDDSVCSNPDDDPDDDD

pLDDT: mean 93.69, std 8.39, range [40.84, 98.31]